Protein AF-A0A7X7LAH2-F1 (afdb_monomer_lite)

Secondary structure (DSSP, 8-state):
-HHHHHHHHHHHHHTHHHHHHHHHHHHHHHHHHHHHHHHHHHHHHHHHHHHHHHHHHHHHHHHHHHSTT-TTHHHHHHTTHHHHHHHHHHHHHHHHS-SS---HHHHHHHHHHS------------PPPPPPP----

Foldseek 3Di:
DVVVVVVVVVVVVVVCPLVVLLVVLVVCLVVLVVVCVPCQVLLVLLVLLVVLVVVLVVQLVVLCVVQPPPPCSVVSNCVSCVSNVSSVVSNVSNVVHDPDRDRSNVVSVVSVVPDPPPPPPPPPPPDPDDDDDDDDD

pLDDT: mean 76.22, std 18.57, range [39.19, 96.44]

Structure (mmCIF, N/CA/C/O backbone):
data_AF-A0A7X7LAH2-F1
#
_entry.id   AF-A0A7X7LAH2-F1
#
loop_
_atom_site.group_PDB
_atom_site.id
_atom_site.type_symbol
_atom_site.label_atom_id
_atom_site.label_alt_id
_atom_site.label_comp_id
_atom_site.label_asym_id
_atom_site.label_entity_id
_atom_site.label_seq_id
_atom_site.pdbx_PDB_ins_code
_atom_site.Cartn_x
_atom_site.Cartn_y
_atom_site.Cartn_z
_atom_site.occupancy
_atom_site.B_iso_or_equiv
_atom_site.auth_seq_id
_atom_site.auth_comp_id
_atom_site.auth_asym_id
_atom_site.auth_atom_id
_atom_site.pdbx_PDB_model_num
ATOM 1 N N . MET A 1 1 ? 49.492 -2.045 -39.531 1.00 45.72 1 MET A N 1
ATOM 2 C CA . MET A 1 1 ? 48.556 -0.895 -39.456 1.00 45.72 1 MET A CA 1
ATOM 3 C C . MET A 1 1 ? 47.062 -1.247 -39.409 1.00 45.72 1 MET A C 1
ATOM 5 O O . MET A 1 1 ? 46.296 -0.388 -39.010 1.00 45.72 1 MET A O 1
ATOM 9 N N . ARG A 1 2 ? 46.606 -2.468 -39.748 1.00 44.50 2 ARG A N 1
ATOM 10 C CA . ARG A 1 2 ? 45.159 -2.797 -39.764 1.00 44.50 2 ARG A CA 1
ATOM 11 C C . ARG A 1 2 ? 44.553 -3.203 -38.406 1.00 44.50 2 ARG A C 1
ATOM 13 O O . ARG A 1 2 ? 43.375 -2.965 -38.185 1.00 44.50 2 ARG A O 1
ATOM 20 N N . ALA A 1 3 ? 45.349 -3.741 -37.477 1.00 47.34 3 ALA A N 1
ATOM 21 C CA . ALA A 1 3 ? 44.857 -4.176 -36.161 1.00 47.34 3 ALA A CA 1
ATOM 22 C C . ALA A 1 3 ? 44.544 -3.012 -35.193 1.00 47.34 3 ALA A C 1
ATOM 24 O O . ALA A 1 3 ? 43.639 -3.115 -34.371 1.00 47.34 3 ALA A O 1
ATOM 25 N N . ALA A 1 4 ? 45.245 -1.880 -35.329 1.00 48.94 4 ALA A N 1
ATOM 26 C CA . ALA A 1 4 ? 45.051 -0.708 -34.470 1.00 48.94 4 ALA A CA 1
ATOM 27 C C . ALA A 1 4 ? 43.709 0.006 -34.727 1.00 48.94 4 ALA A C 1
ATOM 29 O O . ALA A 1 4 ? 43.090 0.496 -33.788 1.00 48.94 4 ALA A O 1
ATOM 30 N N . CYS A 1 5 ? 43.216 0.005 -35.973 1.00 49.00 5 CYS A N 1
ATOM 31 C CA . CYS A 1 5 ? 41.908 0.577 -36.307 1.00 49.00 5 CYS A CA 1
ATOM 32 C C . CYS A 1 5 ? 40.744 -0.237 -35.728 1.00 49.00 5 CYS A C 1
ATOM 34 O O . CYS A 1 5 ? 39.761 0.348 -35.285 1.00 49.00 5 CYS A O 1
ATOM 36 N N . VAL A 1 6 ? 40.859 -1.569 -35.674 1.00 53.03 6 VAL A N 1
ATOM 37 C CA . VAL A 1 6 ? 39.809 -2.436 -35.109 1.00 53.03 6 VAL A CA 1
ATOM 38 C C . VAL A 1 6 ? 39.735 -2.286 -33.588 1.00 53.03 6 VAL A C 1
ATOM 40 O O . VAL A 1 6 ? 38.642 -2.213 -33.036 1.00 53.03 6 VAL A O 1
ATOM 43 N N . ALA A 1 7 ? 40.881 -2.142 -32.914 1.00 51.88 7 ALA A N 1
ATOM 44 C CA . ALA A 1 7 ? 40.923 -1.860 -31.479 1.00 51.88 7 ALA A CA 1
ATOM 45 C C . ALA A 1 7 ? 40.335 -0.477 -31.131 1.00 51.88 7 ALA A C 1
ATOM 47 O O . ALA A 1 7 ? 39.678 -0.337 -30.104 1.00 51.88 7 ALA A O 1
ATOM 48 N N . MET A 1 8 ? 40.512 0.526 -32.002 1.00 51.16 8 MET A N 1
ATOM 49 C CA . MET A 1 8 ? 39.931 1.866 -31.836 1.00 51.16 8 MET A CA 1
ATOM 50 C C . MET A 1 8 ? 38.409 1.868 -32.055 1.00 51.16 8 MET A C 1
ATOM 52 O O . MET A 1 8 ? 37.685 2.477 -31.275 1.00 51.16 8 MET A O 1
ATOM 56 N N . LEU A 1 9 ? 37.912 1.126 -33.053 1.00 50.62 9 LEU A N 1
ATOM 57 C CA . LEU A 1 9 ? 36.476 0.906 -33.263 1.00 50.62 9 LEU A CA 1
ATOM 58 C C . LEU A 1 9 ? 35.845 0.126 -32.101 1.00 50.62 9 LEU A C 1
ATOM 60 O O . LEU A 1 9 ? 34.783 0.510 -31.625 1.00 50.62 9 LEU A O 1
ATOM 64 N N . ALA A 1 10 ? 36.514 -0.902 -31.573 1.00 51.31 10 ALA A N 1
ATOM 65 C CA . ALA A 1 10 ? 36.049 -1.628 -30.391 1.00 51.31 10 ALA A CA 1
ATOM 66 C C . ALA A 1 10 ? 36.036 -0.749 -29.122 1.00 51.31 10 ALA A C 1
ATOM 68 O O . ALA A 1 10 ? 35.103 -0.850 -28.325 1.00 51.31 10 ALA A O 1
ATOM 69 N N . LEU A 1 11 ? 37.002 0.169 -28.961 1.00 49.56 11 LEU A N 1
ATOM 70 C CA . LEU A 1 11 ? 36.983 1.182 -27.895 1.00 49.56 11 LEU A CA 1
ATOM 71 C C . LEU A 1 11 ? 35.829 2.189 -28.070 1.00 49.56 11 LEU A C 1
ATOM 73 O O . LEU A 1 11 ? 35.203 2.577 -27.085 1.00 49.56 11 LEU A O 1
ATOM 77 N N . CYS A 1 12 ? 35.506 2.578 -29.308 1.00 50.72 12 CYS A N 1
ATOM 78 C CA . CYS A 1 12 ? 34.346 3.422 -29.614 1.00 50.72 12 CYS A CA 1
ATOM 79 C C . CYS A 1 12 ? 33.005 2.699 -29.378 1.00 50.72 12 CYS A C 1
ATOM 81 O O . CYS A 1 12 ? 32.038 3.343 -28.977 1.00 50.72 12 CYS A O 1
ATOM 83 N N . LEU A 1 13 ? 32.941 1.373 -29.556 1.00 49.84 13 LEU A N 1
ATOM 84 C CA . LEU A 1 13 ? 31.763 0.562 -29.215 1.00 49.84 13 LEU A CA 1
ATOM 85 C C . LEU A 1 13 ? 31.626 0.298 -27.704 1.00 49.84 13 LEU A C 1
ATOM 87 O O . LEU A 1 13 ? 30.505 0.205 -27.210 1.00 49.84 13 LEU A O 1
ATOM 91 N N . ALA A 1 14 ? 32.723 0.253 -26.942 1.00 49.06 14 ALA A N 1
ATOM 92 C CA . ALA A 1 14 ? 32.674 0.114 -25.482 1.00 49.06 14 ALA A CA 1
ATOM 93 C C . ALA A 1 14 ? 32.106 1.368 -24.780 1.00 49.06 14 ALA A C 1
ATOM 95 O O . ALA A 1 14 ? 31.400 1.250 -23.781 1.00 49.06 14 ALA A O 1
ATOM 96 N N . GLY A 1 15 ? 32.323 2.564 -25.345 1.00 47.19 15 GLY A N 1
ATOM 97 C CA . GLY A 1 15 ? 31.650 3.805 -24.927 1.00 47.19 15 GLY A CA 1
ATOM 98 C C . GLY A 1 15 ? 30.190 3.927 -25.395 1.00 47.19 15 GLY A C 1
ATOM 99 O O . GLY A 1 15 ? 29.486 4.842 -24.974 1.00 47.19 15 GLY A O 1
ATOM 100 N N . CYS A 1 16 ? 29.722 3.008 -26.247 1.00 53.78 16 CYS A N 1
ATOM 101 C CA . CYS A 1 16 ? 28.403 3.040 -26.884 1.00 53.78 16 CYS A CA 1
ATOM 102 C C . CYS A 1 16 ? 27.302 2.377 -26.038 1.00 53.78 16 CYS A C 1
ATOM 104 O O . CYS A 1 16 ? 26.122 2.557 -26.319 1.00 53.78 16 CYS A O 1
ATOM 106 N N . GLY A 1 17 ? 27.652 1.641 -24.977 1.00 58.66 17 GLY A N 1
ATOM 107 C CA . GLY A 1 17 ? 26.667 0.961 -24.127 1.00 58.66 17 GLY A CA 1
ATOM 108 C C . GLY A 1 17 ? 25.669 1.925 -23.478 1.00 58.66 17 GLY A C 1
ATOM 109 O O . GLY A 1 17 ? 24.464 1.702 -23.547 1.00 58.66 17 GLY A O 1
ATOM 110 N N . ASN A 1 18 ? 26.151 3.039 -22.918 1.00 62.31 18 ASN A N 1
ATOM 111 C CA . ASN A 1 18 ? 25.281 4.033 -22.281 1.00 62.31 18 ASN A CA 1
ATOM 112 C C . ASN A 1 18 ? 24.494 4.871 -23.291 1.00 62.31 18 ASN A C 1
ATOM 114 O O . ASN A 1 18 ? 23.331 5.177 -23.053 1.00 62.31 18 ASN A O 1
ATOM 118 N N . THR A 1 19 ? 25.083 5.221 -24.433 1.00 65.69 19 THR A N 1
ATOM 119 C CA . THR A 1 19 ? 24.388 5.967 -25.492 1.00 65.69 19 THR A CA 1
ATOM 120 C C . THR A 1 19 ? 23.328 5.116 -26.186 1.00 65.69 19 THR A C 1
ATOM 122 O O . THR A 1 19 ? 22.221 5.599 -26.405 1.00 65.69 19 THR A O 1
ATOM 125 N N . ALA A 1 20 ? 23.615 3.841 -26.460 1.00 70.06 20 ALA A N 1
ATOM 126 C CA . ALA A 1 20 ? 22.639 2.894 -26.993 1.00 70.06 20 ALA A CA 1
ATOM 127 C C . ALA A 1 20 ? 21.511 2.612 -25.987 1.00 70.06 20 ALA A C 1
ATOM 129 O O . ALA A 1 20 ? 20.350 2.573 -26.384 1.00 70.06 20 ALA A O 1
ATOM 130 N N . ARG A 1 21 ? 21.822 2.491 -24.686 1.00 70.50 21 ARG A N 1
ATOM 131 C CA . ARG A 1 21 ? 20.812 2.359 -23.619 1.00 70.50 21 ARG A CA 1
ATOM 132 C C . ARG A 1 21 ? 19.919 3.591 -23.500 1.00 70.50 21 ARG A C 1
ATOM 134 O O . ARG A 1 21 ? 18.709 3.428 -23.463 1.00 70.50 21 ARG A O 1
ATOM 141 N N . LYS A 1 22 ? 20.478 4.806 -23.514 1.00 75.62 22 LYS A N 1
ATOM 142 C CA . LYS A 1 22 ? 19.694 6.057 -23.476 1.00 75.62 22 LYS A CA 1
ATOM 143 C C . LYS A 1 22 ? 1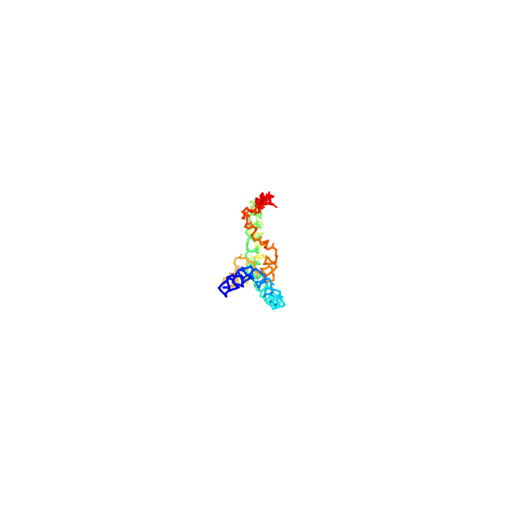8.831 6.235 -24.732 1.00 75.62 22 LYS A C 1
ATOM 145 O O . LYS A 1 22 ? 17.675 6.630 -24.630 1.00 75.62 22 LYS A O 1
ATOM 150 N N . ALA A 1 23 ? 19.351 5.886 -25.911 1.00 75.75 23 ALA A N 1
ATOM 151 C CA . ALA A 1 23 ? 18.578 5.920 -27.154 1.00 75.75 23 ALA A CA 1
ATOM 152 C C . ALA A 1 23 ? 17.425 4.900 -27.149 1.00 75.75 23 ALA A C 1
ATOM 154 O O . ALA A 1 23 ? 16.299 5.253 -27.494 1.00 75.75 23 ALA A O 1
ATOM 155 N N . ALA A 1 24 ? 17.683 3.664 -26.711 1.00 76.94 24 ALA A N 1
ATOM 156 C CA . ALA A 1 24 ? 16.658 2.631 -26.566 1.00 76.94 24 ALA A CA 1
ATOM 157 C C . ALA A 1 24 ? 15.628 2.976 -25.477 1.00 76.94 24 ALA A C 1
ATOM 159 O O . ALA A 1 24 ? 14.440 2.721 -25.651 1.00 76.94 24 ALA A O 1
ATOM 160 N N . ALA A 1 25 ? 16.059 3.598 -24.376 1.00 77.69 25 ALA A N 1
ATOM 161 C CA . ALA A 1 25 ? 15.157 4.068 -23.334 1.00 77.69 25 ALA A CA 1
ATOM 162 C C . ALA A 1 25 ? 14.208 5.142 -23.879 1.00 77.69 25 ALA A C 1
ATOM 164 O O . ALA A 1 25 ? 13.004 5.055 -23.667 1.00 77.69 25 ALA A O 1
ATOM 165 N N . GLY A 1 26 ? 14.722 6.097 -24.660 1.00 78.19 26 GLY A N 1
ATOM 166 C CA . GLY A 1 26 ? 13.930 7.191 -25.229 1.00 78.19 26 GLY A CA 1
ATOM 167 C C . GLY A 1 26 ? 12.858 6.732 -26.208 1.00 78.19 26 GLY A C 1
ATOM 168 O O . GLY A 1 26 ? 11.744 7.250 -26.184 1.00 78.19 26 GLY A O 1
ATOM 169 N N . THR A 1 27 ? 13.158 5.727 -27.032 1.00 82.81 27 THR A N 1
ATOM 170 C CA . THR A 1 27 ? 12.166 5.146 -27.950 1.00 82.81 27 THR A CA 1
ATOM 171 C C . THR A 1 27 ? 11.126 4.289 -27.228 1.00 82.81 27 THR A C 1
ATOM 173 O O . THR A 1 27 ? 10.021 4.124 -27.742 1.00 82.81 27 THR A O 1
ATOM 176 N N . ALA A 1 28 ? 11.438 3.782 -26.031 1.00 85.50 28 ALA A N 1
ATOM 177 C CA . ALA A 1 28 ? 10.525 2.994 -25.208 1.00 85.50 28 ALA A CA 1
ATOM 178 C C . ALA A 1 28 ? 9.579 3.843 -24.332 1.00 85.50 28 ALA A C 1
ATOM 180 O O . ALA A 1 28 ? 8.530 3.333 -23.939 1.00 85.50 28 ALA A O 1
ATOM 181 N N . ILE A 1 29 ? 9.886 5.126 -24.067 1.00 85.94 29 ILE A N 1
ATOM 182 C CA . ILE A 1 29 ? 9.063 6.009 -23.207 1.00 85.94 29 ILE A CA 1
ATOM 183 C C . ILE A 1 29 ? 7.579 6.033 -23.615 1.00 85.94 29 ILE A C 1
ATOM 185 O O . ILE A 1 29 ? 6.739 5.872 -22.729 1.00 85.94 29 ILE A O 1
ATOM 189 N N . PRO A 1 30 ? 7.200 6.196 -24.900 1.00 85.31 30 PRO A N 1
ATOM 190 C CA . PRO A 1 30 ? 5.784 6.256 -25.272 1.00 85.31 30 PRO A CA 1
ATOM 191 C C . PRO A 1 30 ? 5.029 4.959 -24.951 1.00 85.31 30 PRO A C 1
ATOM 193 O O . PRO A 1 30 ? 3.883 4.995 -24.508 1.00 85.31 30 PRO A O 1
ATOM 196 N N . PHE A 1 31 ? 5.683 3.807 -25.124 1.00 88.31 31 PHE A N 1
ATOM 197 C CA . PHE A 1 31 ? 5.106 2.503 -24.796 1.00 88.31 31 PHE A CA 1
ATOM 198 C C . PHE A 1 31 ? 5.025 2.287 -23.284 1.00 88.31 31 PHE A C 1
ATOM 200 O O . PHE A 1 31 ? 4.022 1.774 -22.793 1.00 88.31 31 PHE A O 1
ATOM 207 N N . ALA A 1 32 ? 6.040 2.732 -22.542 1.00 87.44 32 ALA A N 1
ATOM 208 C CA . ALA A 1 32 ? 6.026 2.718 -21.087 1.00 87.44 32 ALA A CA 1
ATOM 209 C C . ALA A 1 32 ? 4.911 3.608 -20.521 1.00 87.44 32 ALA A C 1
ATOM 211 O O . ALA A 1 32 ? 4.221 3.186 -19.605 1.00 87.44 32 ALA A O 1
ATOM 212 N N . ALA A 1 33 ? 4.664 4.787 -21.102 1.00 87.25 33 ALA A N 1
ATOM 213 C CA . ALA A 1 33 ? 3.589 5.683 -20.670 1.00 87.25 33 ALA A CA 1
ATOM 214 C C . ALA A 1 33 ? 2.198 5.063 -20.872 1.00 87.25 33 ALA A C 1
ATOM 216 O O . ALA A 1 33 ? 1.329 5.164 -20.003 1.00 87.25 33 ALA A O 1
ATOM 217 N N . LEU A 1 34 ? 1.991 4.369 -21.996 1.00 88.56 34 LEU A N 1
ATOM 218 C CA . LEU A 1 34 ? 0.769 3.597 -22.235 1.00 88.56 34 LEU A CA 1
ATOM 219 C C . LEU A 1 34 ? 0.629 2.443 -21.238 1.00 88.56 34 LEU A C 1
ATOM 221 O O . LEU A 1 34 ? -0.444 2.244 -20.670 1.00 88.56 34 LEU A O 1
ATOM 225 N N . GLY A 1 35 ? 1.715 1.709 -20.997 1.00 86.75 35 GLY A N 1
ATOM 226 C CA . GLY A 1 35 ? 1.741 0.627 -20.021 1.00 86.75 35 GLY A CA 1
ATOM 227 C C . GLY A 1 35 ? 1.444 1.111 -18.600 1.00 86.75 35 GLY A C 1
ATOM 228 O O . GLY A 1 35 ? 0.621 0.511 -17.916 1.00 86.75 35 GLY A O 1
ATOM 229 N N . ASP A 1 36 ? 2.024 2.235 -18.186 1.00 89.31 36 ASP A N 1
ATOM 230 C CA . ASP A 1 36 ? 1.783 2.854 -16.881 1.00 89.31 36 ASP A CA 1
ATOM 231 C C . ASP A 1 36 ? 0.331 3.312 -16.734 1.00 89.31 36 ASP A C 1
ATOM 233 O O . ASP A 1 36 ? -0.285 3.082 -15.698 1.00 89.31 36 ASP A O 1
ATOM 237 N N . THR A 1 37 ? -0.265 3.870 -17.789 1.00 86.69 37 THR A N 1
ATOM 238 C CA . THR A 1 37 ? -1.680 4.281 -17.783 1.00 86.69 37 THR A CA 1
ATOM 239 C C . THR A 1 37 ? -2.624 3.100 -17.527 1.00 86.69 37 THR A C 1
ATOM 241 O O . THR A 1 37 ? -3.656 3.262 -16.879 1.00 86.69 37 THR A O 1
ATOM 244 N N . LEU A 1 38 ? -2.276 1.904 -18.012 1.00 86.69 38 LEU A N 1
ATOM 245 C CA . LEU A 1 38 ? -3.093 0.697 -17.859 1.00 86.69 38 LEU A CA 1
ATOM 246 C C . LEU A 1 38 ? -2.800 -0.060 -16.559 1.00 86.69 38 LEU A C 1
ATOM 248 O O . LEU A 1 38 ? -3.721 -0.544 -15.903 1.00 86.69 38 LEU A O 1
ATOM 252 N N . LEU A 1 39 ? -1.525 -0.182 -16.192 1.00 86.25 39 LEU A N 1
ATOM 253 C CA . LEU A 1 39 ? -1.084 -1.035 -15.091 1.00 86.25 39 LEU A CA 1
ATOM 254 C C . LEU A 1 39 ? -1.036 -0.300 -13.752 1.00 86.25 39 LEU A C 1
ATOM 256 O O . LEU A 1 39 ? -1.320 -0.923 -12.730 1.00 86.25 39 LEU A O 1
ATOM 260 N N . MET A 1 40 ? -0.726 1.002 -13.716 1.00 87.69 40 MET A N 1
ATOM 261 C CA . MET A 1 40 ? -0.647 1.734 -12.445 1.00 87.69 40 MET A CA 1
ATOM 262 C C . MET A 1 40 ? -1.964 1.755 -11.665 1.00 87.69 40 MET A C 1
ATOM 264 O O . MET A 1 40 ? -1.902 1.551 -10.453 1.00 87.69 40 MET A O 1
ATOM 268 N N . PRO A 1 41 ? -3.149 1.935 -12.286 1.00 87.50 41 PRO A N 1
ATOM 269 C CA . PRO A 1 41 ? -4.406 1.847 -11.549 1.00 87.50 41 PRO A CA 1
ATOM 270 C C . PRO A 1 41 ? -4.560 0.495 -10.852 1.00 87.50 41 PRO A C 1
ATOM 272 O O . PRO A 1 41 ? -4.926 0.453 -9.683 1.00 87.50 41 PRO A O 1
ATOM 275 N N . PHE A 1 42 ? -4.203 -0.599 -11.533 1.00 86.25 42 PHE A N 1
ATOM 276 C CA . PHE A 1 42 ? -4.244 -1.944 -10.963 1.00 86.25 42 PHE A CA 1
ATOM 277 C C . PHE A 1 42 ? -3.253 -2.097 -9.804 1.00 86.25 42 PHE A C 1
ATOM 279 O O . PHE A 1 42 ? -3.654 -2.544 -8.735 1.00 86.25 42 PHE A O 1
ATOM 286 N N . GLN A 1 43 ? -1.999 -1.651 -9.969 1.00 86.50 43 GLN A N 1
ATOM 287 C CA . GLN A 1 43 ? -0.999 -1.623 -8.889 1.00 86.50 43 GLN A CA 1
ATOM 288 C C . GLN A 1 43 ? -1.482 -0.807 -7.675 1.00 86.50 43 GLN A C 1
ATOM 290 O O . GLN A 1 43 ? -1.249 -1.188 -6.529 1.00 86.50 43 GLN A O 1
ATOM 295 N N . GLY A 1 44 ? -2.203 0.289 -7.921 1.00 88.75 44 GLY A N 1
ATOM 296 C CA . GLY A 1 44 ? -2.780 1.144 -6.888 1.00 88.75 44 GLY A CA 1
ATOM 297 C C . GLY A 1 44 ? -3.894 0.483 -6.074 1.00 88.75 44 GLY A C 1
ATOM 298 O O . GLY A 1 44 ? -4.051 0.824 -4.905 1.00 88.75 44 GLY A O 1
ATOM 299 N N . LEU A 1 45 ? -4.638 -0.481 -6.632 1.00 91.12 45 LEU A N 1
ATOM 300 C CA . LEU A 1 45 ? -5.727 -1.164 -5.916 1.00 91.12 45 LEU A CA 1
ATOM 301 C C . LEU A 1 45 ? -5.215 -2.009 -4.744 1.00 91.12 45 LEU A C 1
ATOM 303 O O . LEU A 1 45 ? -5.805 -1.970 -3.665 1.00 91.12 45 LEU A O 1
ATOM 307 N N . GLY A 1 46 ? -4.109 -2.736 -4.925 1.00 89.06 46 GLY A N 1
ATOM 308 C CA . GLY A 1 46 ? -3.506 -3.509 -3.836 1.00 89.06 46 GLY A CA 1
ATOM 309 C C . GLY A 1 46 ? -2.946 -2.611 -2.735 1.00 89.06 46 GLY A C 1
ATOM 310 O O . GLY A 1 46 ? -3.214 -2.824 -1.551 1.00 89.06 46 GLY A O 1
ATOM 311 N N . LEU A 1 47 ? -2.278 -1.516 -3.116 1.00 90.00 47 LEU A N 1
ATOM 312 C CA . LEU A 1 47 ? -1.831 -0.512 -2.150 1.00 90.00 47 LEU A CA 1
ATOM 313 C C . LEU A 1 47 ? -3.015 0.099 -1.384 1.00 90.00 47 LEU A C 1
ATOM 315 O O . LEU A 1 47 ? -2.957 0.201 -0.161 1.00 90.00 47 LEU A O 1
ATOM 319 N N . ALA A 1 48 ? -4.096 0.455 -2.082 1.00 91.69 48 ALA A N 1
ATOM 320 C CA . ALA A 1 48 ? -5.308 1.003 -1.479 1.00 91.69 48 ALA A CA 1
ATOM 321 C C . ALA A 1 48 ? -5.966 0.022 -0.496 1.00 91.69 48 ALA A C 1
ATOM 323 O O . ALA A 1 48 ? -6.420 0.438 0.567 1.00 91.69 48 ALA A O 1
ATOM 324 N N . SER A 1 49 ? -5.974 -1.279 -0.805 1.00 93.25 49 SER A N 1
ATOM 325 C CA . SER A 1 49 ? -6.415 -2.320 0.131 1.00 93.25 49 SER A CA 1
ATOM 326 C C . SER A 1 49 ? -5.637 -2.247 1.446 1.00 93.25 49 SER A C 1
ATOM 328 O O . SER A 1 49 ? -6.227 -2.109 2.521 1.00 93.25 49 SER A O 1
ATOM 330 N N . ARG A 1 50 ? -4.299 -2.285 1.368 1.00 91.56 50 ARG A N 1
ATOM 331 C CA . ARG A 1 50 ? -3.427 -2.261 2.552 1.00 91.56 50 ARG A CA 1
ATOM 332 C C . ARG A 1 50 ? -3.608 -0.993 3.376 1.00 91.56 50 ARG A C 1
ATOM 334 O O . ARG A 1 50 ? -3.698 -1.076 4.599 1.00 91.56 50 ARG A O 1
ATOM 341 N N . THR A 1 51 ? -3.668 0.167 2.726 1.00 92.69 51 THR A N 1
ATOM 342 C CA . THR A 1 51 ? -3.809 1.451 3.424 1.00 92.69 51 THR A CA 1
ATOM 343 C C . THR A 1 51 ? -5.167 1.583 4.101 1.00 92.69 51 THR A C 1
ATOM 345 O O . THR A 1 51 ? -5.226 2.049 5.236 1.00 92.69 51 THR A O 1
ATOM 348 N N . LEU A 1 52 ? -6.246 1.118 3.468 1.00 95.19 52 LEU A N 1
ATOM 349 C CA . LEU A 1 52 ? -7.579 1.102 4.070 1.00 95.19 52 LEU A CA 1
ATOM 350 C C . LEU A 1 52 ? -7.643 0.171 5.282 1.00 95.19 52 LEU A C 1
ATOM 352 O O . LEU A 1 52 ? -8.154 0.565 6.326 1.00 95.19 52 LEU A O 1
ATOM 356 N N . VAL A 1 53 ? -7.087 -1.038 5.193 1.00 94.38 53 VAL A N 1
ATOM 357 C CA . VAL A 1 53 ? -7.051 -1.965 6.336 1.00 94.38 53 VAL A CA 1
ATOM 358 C C . VAL A 1 53 ? -6.226 -1.379 7.488 1.00 94.38 53 VAL A C 1
ATOM 360 O O . VAL A 1 53 ? -6.675 -1.404 8.633 1.00 94.38 53 VAL A O 1
ATOM 363 N N . ALA A 1 54 ? -5.067 -0.781 7.196 1.00 95.06 54 ALA A N 1
ATOM 364 C CA . ALA A 1 54 ? -4.242 -0.106 8.198 1.00 95.06 54 ALA A CA 1
ATOM 365 C C . ALA A 1 54 ? -4.979 1.070 8.866 1.00 95.06 54 ALA A C 1
ATOM 367 O O . ALA A 1 54 ? -5.001 1.153 10.094 1.00 95.06 54 ALA A O 1
ATOM 368 N N . ALA A 1 55 ? -5.656 1.917 8.084 1.00 95.56 55 ALA A N 1
ATOM 369 C CA . ALA A 1 55 ? -6.477 3.010 8.605 1.00 95.56 55 ALA A CA 1
ATOM 370 C C . ALA A 1 55 ? -7.636 2.496 9.476 1.00 95.56 55 ALA A C 1
ATOM 372 O O . ALA A 1 55 ? -7.954 3.086 10.506 1.00 95.56 55 ALA A O 1
ATOM 373 N N . GLY A 1 56 ? -8.238 1.357 9.116 1.00 96.12 56 GLY A N 1
ATOM 374 C CA . GLY A 1 56 ? -9.248 0.689 9.937 1.00 96.12 56 GLY A CA 1
ATOM 375 C C . GLY A 1 56 ? -8.708 0.215 11.290 1.00 96.12 56 GLY A C 1
ATOM 376 O O . GLY A 1 56 ? -9.409 0.318 12.301 1.00 96.12 56 GLY A O 1
ATOM 377 N N . HIS A 1 57 ? -7.468 -0.278 11.340 1.00 96.06 57 HIS A N 1
ATOM 378 C CA . HIS A 1 57 ? -6.808 -0.656 12.593 1.00 96.06 57 HIS A CA 1
ATOM 379 C C . HIS A 1 57 ? -6.500 0.560 13.469 1.00 96.06 57 HIS A C 1
ATOM 381 O O . HIS A 1 57 ? -6.800 0.536 14.664 1.00 96.06 57 HIS A O 1
ATOM 387 N N . GLU A 1 58 ? -5.955 1.622 12.879 1.00 96.44 58 GLU A N 1
ATOM 388 C CA . GLU A 1 58 ? -5.659 2.879 13.573 1.00 96.44 58 GLU A CA 1
ATOM 389 C C . GLU A 1 58 ? -6.935 3.516 14.139 1.00 96.44 58 GLU A C 1
ATOM 391 O O . GLU A 1 58 ? -6.995 3.870 15.317 1.00 96.44 58 GLU A O 1
ATOM 396 N N . HIS A 1 59 ? -8.005 3.555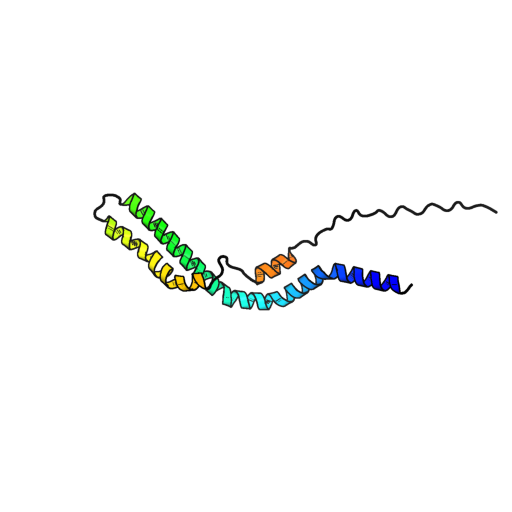 13.341 1.00 95.50 59 HIS A N 1
ATOM 397 C CA . HIS A 1 59 ? -9.305 4.061 13.775 1.00 95.50 59 HIS A CA 1
ATOM 398 C C . HIS A 1 59 ? -9.898 3.232 14.920 1.00 95.50 59 HIS A C 1
ATOM 400 O O . HIS A 1 59 ? -10.409 3.789 15.890 1.00 95.50 59 HIS A O 1
ATOM 406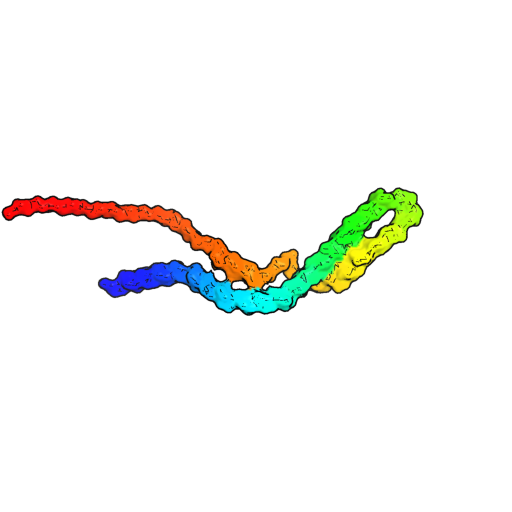 N N . LEU A 1 60 ? -9.801 1.898 14.862 1.00 95.19 60 LEU A N 1
ATOM 407 C CA . LEU A 1 60 ? -10.234 1.045 15.975 1.00 95.19 60 LEU A CA 1
ATOM 408 C C . LEU A 1 60 ? -9.438 1.310 17.254 1.00 95.19 60 LEU A C 1
ATOM 410 O O . LEU A 1 60 ? -10.029 1.298 18.334 1.00 95.19 60 LEU A O 1
ATOM 414 N N . ALA A 1 61 ? -8.124 1.517 17.153 1.00 95.25 61 ALA A N 1
ATOM 415 C CA . ALA A 1 61 ? -7.287 1.848 18.302 1.00 95.25 61 ALA A CA 1
ATOM 416 C C . ALA A 1 61 ? -7.727 3.182 18.924 1.00 95.25 61 ALA A C 1
ATOM 418 O O . ALA A 1 61 ? -8.034 3.227 20.114 1.00 95.25 61 ALA A O 1
ATOM 419 N N . TYR A 1 62 ? -7.905 4.214 18.097 1.00 94.56 62 TYR A N 1
ATOM 420 C CA . TYR A 1 62 ? -8.405 5.518 18.527 1.00 94.56 62 TYR A CA 1
ATOM 421 C C . TYR A 1 62 ? -9.776 5.433 19.219 1.00 94.56 62 TYR A C 1
ATOM 423 O O . TYR A 1 62 ? -9.975 5.976 20.308 1.00 94.56 62 TYR A O 1
ATOM 431 N N . VAL A 1 63 ? -10.739 4.719 18.628 1.00 94.75 63 VAL A N 1
ATOM 432 C CA . VAL A 1 63 ? -12.074 4.536 19.222 1.00 94.75 63 VAL A CA 1
ATOM 433 C C . VAL A 1 63 ? -11.990 3.783 20.550 1.00 94.75 63 VAL A C 1
ATOM 435 O O . VAL A 1 63 ? -12.684 4.129 21.505 1.00 94.75 63 VAL A O 1
ATOM 438 N N . ASN A 1 64 ? -11.135 2.763 20.636 1.00 93.38 64 ASN A N 1
ATOM 439 C CA . ASN A 1 64 ? -10.944 2.009 21.870 1.00 93.38 64 ASN A CA 1
ATOM 440 C C . ASN A 1 64 ? -10.391 2.873 22.999 1.00 93.38 64 ASN A C 1
ATOM 442 O O . ASN A 1 64 ? -10.847 2.727 24.128 1.00 93.38 64 ASN A O 1
ATOM 446 N N . GLU A 1 65 ? -9.449 3.763 22.701 1.00 94.00 65 GLU A N 1
ATOM 447 C CA . GLU A 1 65 ? -8.872 4.682 23.682 1.00 94.00 65 GLU A CA 1
ATOM 448 C C . GLU A 1 65 ? -9.873 5.765 24.107 1.00 94.00 65 GLU A C 1
ATOM 450 O O . GLU A 1 65 ? -10.027 6.047 25.294 1.00 94.00 65 GLU A O 1
ATOM 455 N N . THR A 1 66 ? -10.605 6.348 23.155 1.00 92.00 66 THR A N 1
ATOM 456 C CA . THR A 1 66 ? -11.505 7.490 23.405 1.00 92.00 66 THR A CA 1
ATOM 457 C C . THR A 1 66 ? -12.871 7.113 23.982 1.00 92.00 66 THR A C 1
ATOM 459 O O . THR A 1 66 ? -13.532 7.935 24.633 1.00 92.00 66 THR A O 1
ATOM 462 N N . GLU A 1 67 ? -13.330 5.884 23.758 1.00 90.38 67 GLU A N 1
ATOM 463 C CA . GLU A 1 67 ? -14.626 5.392 24.235 1.00 90.38 67 GLU A CA 1
ATOM 464 C C . GLU A 1 67 ? -14.530 4.272 25.266 1.00 90.38 67 GLU A C 1
ATOM 466 O O . GLU A 1 67 ? -15.534 3.635 25.599 1.00 90.38 67 GLU A O 1
ATOM 471 N N . MET A 1 68 ? -13.343 4.056 25.827 1.00 91.50 68 MET A N 1
ATOM 472 C CA . MET A 1 68 ? -13.143 3.081 26.888 1.00 91.50 68 MET A CA 1
ATOM 473 C C . MET A 1 68 ? -14.126 3.317 28.048 1.00 91.50 68 MET A C 1
ATOM 475 O O . MET A 1 68 ? -14.237 4.417 28.587 1.00 91.50 68 MET A O 1
ATOM 479 N N . GLY A 1 69 ? -14.869 2.271 28.422 1.00 88.25 69 GLY A N 1
ATOM 480 C CA . GLY A 1 69 ? -15.854 2.325 29.509 1.00 88.25 69 GLY A CA 1
ATOM 481 C C . GLY A 1 69 ? -17.210 2.946 29.146 1.00 88.25 69 GLY A C 1
ATOM 482 O O . GLY A 1 69 ? -18.106 2.949 29.989 1.00 88.25 69 GLY A O 1
ATOM 483 N N . LYS A 1 70 ? -17.409 3.428 27.912 1.00 92.88 70 LYS A N 1
ATOM 484 C CA . LYS A 1 70 ? -18.718 3.905 27.441 1.00 92.88 70 LYS A CA 1
ATOM 485 C C . LYS A 1 70 ? -19.582 2.741 26.956 1.00 92.88 70 LYS A C 1
ATOM 487 O O . LYS A 1 70 ? -19.098 1.804 26.324 1.00 92.88 70 LYS A O 1
ATOM 492 N N . THR A 1 71 ? -20.893 2.834 27.174 1.00 91.44 71 THR A N 1
ATOM 493 C CA . THR A 1 71 ? -21.874 1.867 26.644 1.00 91.44 71 THR A CA 1
ATOM 494 C C . THR A 1 71 ? -21.977 1.903 25.116 1.00 91.44 71 THR A C 1
ATOM 496 O O . THR A 1 71 ? -22.399 0.922 24.510 1.00 91.44 71 THR A O 1
ATOM 499 N N . THR A 1 72 ? -21.557 3.006 24.486 1.00 89.50 72 THR A N 1
ATOM 500 C CA . THR A 1 72 ? -21.521 3.198 23.027 1.00 89.50 72 THR A CA 1
ATOM 501 C C . THR A 1 72 ? -20.352 2.498 22.343 1.00 89.50 72 THR A C 1
ATOM 503 O O . THR A 1 72 ? -20.393 2.326 21.129 1.00 89.50 72 THR A O 1
ATOM 506 N N . LEU A 1 73 ? -19.346 2.038 23.094 1.00 87.94 73 LEU A N 1
ATOM 507 C CA . LEU A 1 73 ? -18.112 1.469 22.548 1.00 87.94 73 LEU A CA 1
ATOM 508 C C . LEU A 1 73 ? -18.335 0.386 21.467 1.00 87.94 73 LEU A C 1
ATOM 510 O O . LEU A 1 73 ? -17.661 0.444 20.436 1.00 87.94 73 LEU A O 1
ATOM 514 N N . PRO A 1 74 ? -19.266 -0.582 21.619 1.00 90.12 74 PRO A N 1
ATOM 515 C CA . PRO A 1 74 ? -19.520 -1.574 20.572 1.00 90.12 74 PRO A CA 1
ATOM 516 C C . PRO A 1 74 ? -20.014 -0.947 19.262 1.00 90.12 74 PRO A C 1
ATOM 518 O O . PRO A 1 74 ? -19.602 -1.371 18.183 1.00 90.12 74 PRO A O 1
ATOM 521 N N . LEU A 1 75 ? -20.863 0.080 19.354 1.00 91.69 75 LEU A N 1
ATOM 522 C CA . LEU A 1 75 ? -21.370 0.804 18.192 1.00 91.69 75 LEU A CA 1
ATOM 523 C C . LEU A 1 75 ? -20.253 1.623 17.543 1.00 91.69 75 LEU A C 1
ATOM 525 O O . LEU A 1 75 ? -20.075 1.565 16.330 1.00 91.69 75 LEU A O 1
ATOM 529 N N . SER A 1 76 ? -19.444 2.320 18.331 1.00 89.94 76 SER A N 1
ATOM 530 C CA . SER A 1 76 ? -18.356 3.146 17.807 1.00 89.94 76 SER A CA 1
ATOM 531 C C . SER A 1 76 ? -17.284 2.309 17.116 1.00 89.94 76 SER A C 1
ATOM 533 O O . SER A 1 76 ? -16.784 2.709 16.068 1.00 89.94 76 SER A O 1
ATOM 535 N N . ARG A 1 77 ? -16.998 1.088 17.591 1.00 92.00 77 ARG A N 1
ATOM 536 C CA . ARG A 1 77 ? -16.113 0.138 16.885 1.00 92.00 77 ARG A CA 1
ATOM 537 C C . ARG A 1 77 ? -16.613 -0.221 15.488 1.00 92.00 77 ARG A C 1
ATOM 539 O O . ARG A 1 77 ? -15.803 -0.426 14.587 1.00 92.00 77 ARG A O 1
ATOM 546 N N . SER A 1 78 ? -17.931 -0.276 15.287 1.00 93.19 78 SER A N 1
ATOM 547 C CA . SER A 1 78 ? -18.504 -0.614 13.981 1.00 93.19 78 SER A CA 1
ATOM 548 C C . SER A 1 78 ? -18.193 0.431 12.907 1.00 93.19 78 SER A C 1
ATOM 550 O O . SER A 1 78 ? -18.139 0.085 11.733 1.00 93.19 78 SER A O 1
ATOM 552 N N . THR A 1 79 ? -17.888 1.677 13.286 1.00 93.69 79 THR A N 1
ATOM 553 C CA . THR A 1 79 ? -17.528 2.741 12.331 1.00 93.69 79 THR A CA 1
ATOM 554 C C . THR A 1 79 ? -16.255 2.430 11.536 1.00 93.69 79 THR A C 1
ATOM 556 O O . THR A 1 79 ? -16.117 2.890 10.404 1.00 93.69 79 THR A O 1
ATOM 559 N N . ALA A 1 80 ? -15.375 1.560 12.050 1.00 93.44 80 ALA A N 1
ATOM 560 C CA . ALA A 1 80 ? -14.197 1.092 11.320 1.00 93.44 80 ALA A CA 1
ATOM 561 C C . ALA A 1 80 ? -14.542 0.302 10.043 1.00 93.44 80 ALA A C 1
ATOM 563 O O . ALA A 1 80 ? -13.692 0.138 9.166 1.00 93.44 80 ALA A O 1
ATOM 564 N N . ILE A 1 81 ? -15.789 -0.167 9.900 1.00 95.19 81 ILE A N 1
ATOM 565 C CA . ILE A 1 81 ? -16.250 -0.889 8.709 1.00 95.19 81 ILE A CA 1
ATOM 566 C C . ILE A 1 81 ? -16.130 -0.056 7.431 1.00 95.19 81 ILE A C 1
ATOM 568 O O . ILE A 1 81 ? -15.934 -0.625 6.361 1.00 95.19 81 ILE A O 1
ATOM 572 N N . VAL A 1 82 ? -16.184 1.276 7.539 1.00 96.00 82 VAL A N 1
ATOM 573 C CA . VAL A 1 82 ? -16.005 2.200 6.407 1.00 96.00 82 VAL A CA 1
ATOM 574 C C . VAL A 1 82 ? -14.633 2.018 5.754 1.00 96.00 82 VAL A C 1
ATOM 576 O O . VAL A 1 82 ? -14.502 2.204 4.549 1.00 96.00 82 VAL A O 1
ATOM 579 N N . TYR A 1 83 ? -13.633 1.589 6.525 1.00 96.19 83 TYR A N 1
ATOM 580 C CA . TYR A 1 83 ? -12.293 1.287 6.034 1.00 96.19 83 TYR A CA 1
ATOM 581 C C . TYR A 1 83 ? -12.141 -0.190 5.662 1.00 96.19 83 TYR A C 1
ATOM 583 O O . TYR A 1 83 ? -11.653 -0.516 4.580 1.00 96.19 83 TYR A O 1
ATOM 591 N N . TYR A 1 84 ? -12.615 -1.099 6.520 1.00 95.50 84 TYR A N 1
ATOM 592 C CA . TYR A 1 84 ? -12.464 -2.535 6.281 1.00 95.50 84 TYR A CA 1
ATOM 593 C C . TYR A 1 84 ? -13.244 -3.037 5.071 1.00 95.50 84 TYR A C 1
ATOM 595 O O . TYR A 1 84 ? -12.712 -3.849 4.325 1.00 95.50 84 TYR A O 1
ATOM 603 N N . ALA A 1 85 ? -14.481 -2.587 4.848 1.00 94.56 85 ALA A N 1
ATOM 604 C CA . ALA A 1 85 ? -15.297 -3.080 3.740 1.00 94.56 85 ALA A CA 1
ATOM 605 C C . ALA A 1 85 ? -14.642 -2.835 2.366 1.00 94.56 85 ALA A C 1
ATOM 607 O O . ALA A 1 85 ? -14.444 -3.809 1.635 1.00 94.56 85 ALA A O 1
ATOM 608 N N . PRO A 1 86 ? -14.239 -1.599 2.003 1.00 94.50 86 PRO A N 1
ATOM 609 C CA . PRO A 1 86 ? -13.513 -1.381 0.756 1.00 94.50 86 PRO A CA 1
ATOM 610 C C . PRO A 1 86 ? -12.102 -1.986 0.788 1.00 94.50 86 PRO A C 1
ATOM 612 O O . PRO A 1 86 ? -11.661 -2.507 -0.232 1.00 94.50 86 PRO A O 1
ATOM 615 N N . GLY A 1 87 ? -11.417 -1.997 1.939 1.00 93.69 87 GLY A N 1
ATOM 616 C CA . GLY A 1 87 ? -10.105 -2.638 2.073 1.00 93.69 87 GLY A CA 1
ATOM 617 C C . GLY A 1 87 ? -10.148 -4.129 1.721 1.00 93.69 87 GLY A C 1
ATOM 618 O O . GLY A 1 87 ? -9.434 -4.584 0.835 1.00 93.69 87 GLY A O 1
ATOM 619 N N . PHE A 1 88 ? -11.061 -4.888 2.327 1.00 93.69 88 PHE A N 1
ATOM 620 C CA . PHE A 1 88 ? -11.235 -6.312 2.034 1.00 93.69 88 PHE A CA 1
ATOM 621 C C . PHE A 1 88 ? -11.792 -6.579 0.634 1.00 93.69 88 PHE A C 1
ATOM 623 O O . PHE A 1 88 ? -11.424 -7.583 0.027 1.00 93.69 88 PHE A O 1
ATOM 630 N N . ALA A 1 89 ? -12.628 -5.690 0.088 1.00 94.69 89 ALA A N 1
ATOM 631 C CA . ALA A 1 89 ? -13.074 -5.799 -1.301 1.00 94.69 89 ALA A CA 1
ATOM 632 C C . ALA A 1 89 ? -11.901 -5.699 -2.293 1.00 94.69 89 ALA A C 1
ATOM 634 O O . ALA A 1 89 ? -11.917 -6.353 -3.336 1.00 94.69 89 ALA A O 1
ATOM 635 N N . LEU A 1 90 ? -10.874 -4.915 -1.956 1.00 93.50 90 LEU A N 1
ATOM 636 C CA . LEU A 1 90 ? -9.669 -4.740 -2.765 1.00 93.50 90 LEU A CA 1
ATOM 637 C C . LEU A 1 90 ? -8.548 -5.742 -2.433 1.00 93.50 90 LEU A C 1
ATOM 639 O O . LEU A 1 90 ? -7.570 -5.830 -3.174 1.00 93.50 90 LEU A O 1
ATOM 643 N N . TRP A 1 91 ? -8.691 -6.543 -1.376 1.00 89.19 91 TRP A N 1
ATOM 644 C CA . TRP A 1 91 ? -7.677 -7.504 -0.928 1.00 89.19 91 TRP A CA 1
ATOM 645 C C . TRP A 1 91 ? -7.158 -8.460 -2.012 1.00 89.19 91 TRP A C 1
ATOM 647 O O . TRP A 1 91 ? -5.951 -8.701 -2.043 1.00 89.19 91 TRP A O 1
ATOM 657 N N . PRO A 1 92 ? -7.982 -9.003 -2.933 1.00 89.94 92 PRO A N 1
ATOM 658 C CA . PRO A 1 92 ? -7.473 -9.896 -3.976 1.00 89.94 92 PRO A CA 1
ATOM 659 C C . PRO A 1 92 ? -6.425 -9.239 -4.880 1.00 89.94 92 PRO A C 1
ATOM 661 O O . PRO A 1 92 ? -5.538 -9.924 -5.389 1.00 89.94 92 PRO A O 1
ATOM 664 N N . PHE A 1 93 ? -6.498 -7.916 -5.055 1.00 88.25 93 PHE A N 1
ATOM 665 C CA . PHE A 1 93 ? -5.507 -7.175 -5.826 1.00 88.25 93 PHE A CA 1
ATOM 666 C C . PHE A 1 93 ? -4.170 -7.122 -5.100 1.00 88.25 93 PHE A C 1
ATOM 668 O O . PHE A 1 93 ? -3.146 -7.178 -5.761 1.00 88.25 93 PHE A O 1
ATOM 675 N N . ASP A 1 94 ? -4.152 -7.144 -3.768 1.00 84.44 94 ASP A N 1
ATOM 676 C CA . ASP A 1 94 ? -2.911 -7.095 -2.997 1.00 84.44 94 ASP A CA 1
ATOM 677 C C . ASP A 1 94 ? -1.955 -8.263 -3.289 1.00 84.44 94 ASP A C 1
ATOM 679 O O . ASP A 1 94 ? -0.739 -8.088 -3.322 1.00 84.44 94 ASP A O 1
ATOM 683 N N . ALA A 1 95 ? -2.506 -9.452 -3.550 1.00 82.25 95 ALA A N 1
ATOM 684 C CA . ALA A 1 95 ? -1.727 -10.627 -3.941 1.00 82.25 95 ALA A CA 1
ATOM 685 C C . ALA A 1 95 ? -1.267 -10.578 -5.409 1.00 82.25 95 ALA A C 1
ATOM 687 O O . ALA A 1 95 ? -0.284 -11.222 -5.773 1.00 82.25 95 ALA A O 1
ATOM 688 N N . ALA A 1 96 ? -1.992 -9.845 -6.256 1.00 81.88 96 ALA A N 1
ATOM 689 C CA . ALA A 1 96 ? -1.729 -9.730 -7.688 1.00 81.88 96 ALA A CA 1
ATOM 690 C C . ALA A 1 96 ? -0.856 -8.515 -8.046 1.00 81.88 96 ALA A C 1
ATOM 692 O O . ALA A 1 96 ? -0.353 -8.426 -9.166 1.00 81.88 96 ALA A O 1
ATOM 693 N N . THR A 1 97 ? -0.684 -7.574 -7.119 1.00 83.19 97 THR A N 1
ATOM 694 C CA . THR A 1 97 ? 0.073 -6.338 -7.321 1.00 83.19 97 THR A CA 1
ATOM 695 C C . THR A 1 97 ? 1.425 -6.379 -6.613 1.00 83.19 97 THR A C 1
ATOM 697 O O . THR A 1 97 ? 1.546 -6.980 -5.544 1.00 83.19 97 THR A O 1
ATOM 700 N N . PRO A 1 98 ? 2.452 -5.713 -7.164 1.00 78.25 98 PRO A N 1
ATOM 701 C CA . PRO A 1 98 ? 3.747 -5.591 -6.505 1.00 78.25 98 PRO A CA 1
ATOM 702 C C . PRO A 1 98 ? 3.635 -4.846 -5.166 1.00 78.25 98 PRO A C 1
ATOM 704 O O . PRO A 1 98 ? 2.730 -4.041 -4.952 1.00 78.25 98 PRO A O 1
ATOM 707 N N . SER A 1 99 ? 4.592 -5.080 -4.261 1.00 77.38 99 SER A N 1
ATOM 708 C CA . SER A 1 99 ? 4.636 -4.411 -2.950 1.00 77.38 99 SER A CA 1
ATOM 709 C C . SER A 1 99 ? 4.860 -2.899 -3.036 1.00 77.38 99 SER A C 1
ATOM 711 O O . SER A 1 99 ? 4.513 -2.179 -2.101 1.00 77.38 99 SER A O 1
ATOM 713 N N . HIS A 1 100 ? 5.426 -2.431 -4.148 1.00 78.19 100 HIS A N 1
ATOM 714 C CA . HIS A 1 100 ? 5.657 -1.027 -4.454 1.00 78.19 100 HIS A CA 1
ATOM 715 C C . HIS A 1 100 ? 5.167 -0.728 -5.868 1.00 78.19 100 HIS A C 1
ATOM 717 O O . HIS A 1 100 ? 5.304 -1.563 -6.764 1.00 78.19 100 HIS A O 1
ATOM 723 N N . ILE A 1 101 ? 4.612 0.470 -6.062 1.00 83.00 101 ILE A N 1
ATOM 724 C CA . ILE A 1 101 ? 4.223 0.952 -7.389 1.00 83.00 101 ILE A CA 1
ATOM 725 C C . ILE A 1 101 ? 5.494 1.130 -8.217 1.00 83.00 101 ILE A C 1
ATOM 727 O O . ILE A 1 101 ? 6.446 1.769 -7.768 1.00 83.00 101 ILE A O 1
ATOM 731 N N . TYR A 1 102 ? 5.495 0.571 -9.422 1.00 80.50 102 TYR A N 1
ATOM 732 C CA . TYR A 1 102 ? 6.612 0.643 -10.352 1.00 80.50 102 TYR A CA 1
ATOM 733 C C . TYR A 1 102 ? 6.140 1.252 -11.678 1.00 80.50 102 TYR A C 1
ATOM 735 O O . TYR A 1 102 ? 5.563 0.536 -12.505 1.00 80.50 102 TYR A O 1
ATOM 743 N N . PRO A 1 103 ? 6.361 2.563 -11.885 1.00 86.19 103 PRO A N 1
ATOM 744 C CA . PRO A 1 103 ? 6.147 3.205 -13.170 1.00 86.19 103 PRO A CA 1
ATOM 745 C C . PRO A 1 103 ? 7.312 2.868 -14.104 1.00 86.19 103 PRO A C 1
ATOM 747 O O . PRO A 1 103 ? 8.471 3.202 -13.842 1.00 86.19 103 PRO A O 1
ATOM 750 N N . MET A 1 104 ? 7.011 2.234 -15.231 1.00 87.00 104 MET A N 1
ATOM 751 C CA . MET A 1 104 ? 7.991 1.924 -16.267 1.00 87.00 104 MET A CA 1
ATOM 752 C C . MET A 1 104 ? 8.596 3.201 -16.852 1.00 87.00 104 MET A C 1
ATOM 754 O O . MET A 1 104 ? 9.793 3.239 -17.129 1.00 87.00 104 MET A O 1
ATOM 758 N N . THR A 1 105 ? 7.818 4.275 -16.990 1.00 86.25 105 THR A N 1
ATOM 759 C CA . THR A 1 105 ? 8.333 5.580 -17.436 1.00 86.25 105 THR A CA 1
ATOM 760 C C . THR A 1 105 ? 9.411 6.117 -16.506 1.00 86.25 105 THR A C 1
ATOM 762 O O . THR A 1 105 ? 10.451 6.556 -16.989 1.00 86.25 105 THR A O 1
ATOM 765 N N . GLN A 1 106 ? 9.210 6.010 -15.192 1.00 85.81 106 GLN A N 1
ATOM 766 C CA . GLN A 1 106 ? 10.184 6.451 -14.198 1.00 85.81 106 GLN A CA 1
ATOM 767 C C . GLN A 1 106 ? 11.501 5.677 -14.324 1.00 85.81 106 G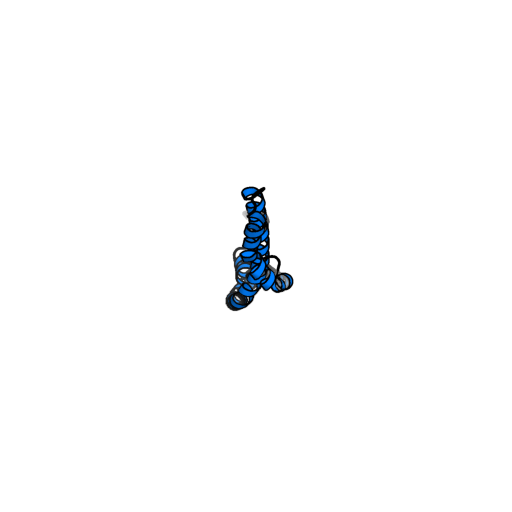LN A C 1
ATOM 769 O O . GLN A 1 106 ? 12.563 6.289 -14.374 1.00 85.81 106 GLN A O 1
ATOM 774 N N . SER A 1 107 ? 11.447 4.353 -14.502 1.00 83.19 107 SER A N 1
ATOM 775 C CA . SER A 1 107 ? 12.663 3.545 -14.707 1.00 83.19 107 SER A CA 1
ATOM 776 C C . SER A 1 107 ? 13.448 3.918 -15.974 1.00 83.19 107 SER A C 1
ATOM 778 O O . SER A 1 107 ? 14.681 3.883 -16.004 1.00 83.19 107 SER A O 1
ATOM 780 N N . LEU A 1 108 ? 12.744 4.322 -17.035 1.00 83.25 108 LEU A N 1
ATOM 781 C CA . LEU A 1 108 ? 13.377 4.784 -18.266 1.00 83.25 108 LEU A CA 1
ATOM 782 C C . LEU A 1 108 ? 13.980 6.178 -18.089 1.00 83.25 108 LEU A C 1
ATOM 784 O O . LEU A 1 108 ? 15.057 6.429 -18.622 1.00 83.25 108 LEU A O 1
ATOM 788 N N . LEU A 1 109 ? 13.333 7.058 -17.320 1.00 84.62 109 LEU A N 1
ATOM 789 C CA . LEU A 1 109 ? 13.850 8.383 -16.966 1.00 84.62 109 LEU A CA 1
ATOM 790 C C . LEU A 1 109 ? 15.119 8.294 -16.110 1.00 84.62 109 LEU A C 1
ATOM 792 O O . LEU A 1 109 ? 16.099 8.975 -16.404 1.00 84.62 109 LEU A O 1
ATOM 796 N N . GLU A 1 110 ? 15.160 7.382 -15.142 1.00 84.06 110 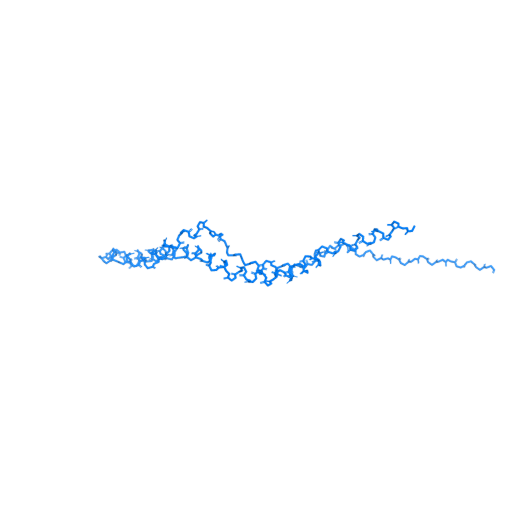GLU A N 1
ATOM 797 C CA . GLU A 1 110 ? 16.355 7.111 -14.330 1.00 84.06 110 GLU A CA 1
ATOM 798 C C . GLU A 1 110 ? 17.548 6.668 -15.191 1.00 84.06 110 GLU A C 1
ATOM 800 O O . GLU A 1 110 ? 18.689 7.045 -14.928 1.00 84.06 110 GLU A O 1
ATOM 805 N N . THR A 1 111 ? 17.293 5.970 -16.304 1.00 80.00 111 THR A N 1
ATOM 806 C CA . THR A 1 111 ? 18.338 5.592 -17.274 1.00 80.00 111 THR A CA 1
ATOM 807 C C . THR A 1 111 ? 18.963 6.817 -17.966 1.00 80.00 111 THR A C 1
ATOM 809 O O . THR A 1 111 ? 20.110 6.768 -18.421 1.00 80.00 111 THR A O 1
ATOM 812 N N . PHE A 1 112 ? 18.245 7.943 -18.058 1.00 73.50 112 PHE A N 1
ATOM 813 C CA . PHE A 1 112 ? 18.800 9.208 -18.553 1.00 73.50 112 PHE A CA 1
ATOM 814 C C . PHE A 1 112 ? 19.600 9.949 -17.485 1.00 73.50 112 PHE A C 1
ATOM 816 O O . PHE A 1 112 ? 20.650 10.512 -17.820 1.00 73.50 112 PHE A O 1
ATOM 823 N N . GLU A 1 113 ? 19.117 9.926 -16.243 1.00 73.94 113 GLU A N 1
ATOM 824 C CA . GLU A 1 113 ? 19.711 10.602 -15.084 1.00 73.94 113 GLU A CA 1
ATOM 825 C C . GLU A 1 113 ? 20.955 9.896 -14.541 1.00 73.94 113 GLU A C 1
ATOM 827 O O . GLU A 1 113 ? 21.816 10.562 -13.965 1.00 73.94 113 GLU A O 1
ATOM 832 N N . GLU A 1 114 ? 21.114 8.589 -14.790 1.00 66.31 114 GLU A N 1
ATOM 833 C CA . GLU A 1 114 ? 22.358 7.871 -14.519 1.00 66.31 114 GLU A CA 1
ATOM 834 C C . GLU A 1 114 ? 23.517 8.578 -15.243 1.00 66.31 114 GLU A C 1
ATOM 836 O O . GLU A 1 114 ? 23.685 8.536 -16.479 1.00 66.31 114 GLU A O 1
ATOM 841 N N . ALA A 1 115 ? 24.308 9.302 -14.446 1.00 53.91 115 ALA A N 1
ATOM 842 C CA . ALA A 1 115 ? 25.542 9.915 -14.887 1.00 53.91 115 ALA A CA 1
ATOM 843 C C . ALA A 1 115 ? 26.428 8.801 -15.460 1.00 53.91 115 ALA A C 1
ATOM 845 O O . ALA A 1 115 ? 26.502 7.716 -14.873 1.00 53.91 115 ALA A O 1
ATOM 846 N N . PRO A 1 116 ? 27.112 9.022 -16.599 1.00 51.56 116 PRO A N 1
ATOM 847 C CA . PRO A 1 116 ? 28.124 8.071 -17.021 1.00 51.56 116 PRO A CA 1
ATOM 848 C C . PRO A 1 116 ? 29.080 7.911 -15.845 1.00 51.56 116 PRO A C 1
ATOM 850 O O . PRO A 1 116 ? 29.556 8.918 -15.320 1.00 51.56 116 PRO A O 1
ATOM 853 N N . ALA A 1 117 ? 29.314 6.672 -15.403 1.00 48.06 117 ALA A N 1
ATOM 854 C CA . ALA A 1 117 ? 30.342 6.397 -14.418 1.00 48.06 117 ALA A CA 1
ATOM 855 C C . ALA A 1 117 ? 31.618 7.063 -14.936 1.00 48.06 117 ALA A C 1
ATOM 857 O O . ALA A 1 117 ? 32.207 6.611 -15.921 1.00 48.06 117 ALA A O 1
ATOM 858 N N . VAL A 1 118 ? 31.997 8.192 -14.334 1.00 49.03 118 VAL A N 1
ATOM 859 C CA . VAL A 1 118 ? 33.284 8.815 -14.586 1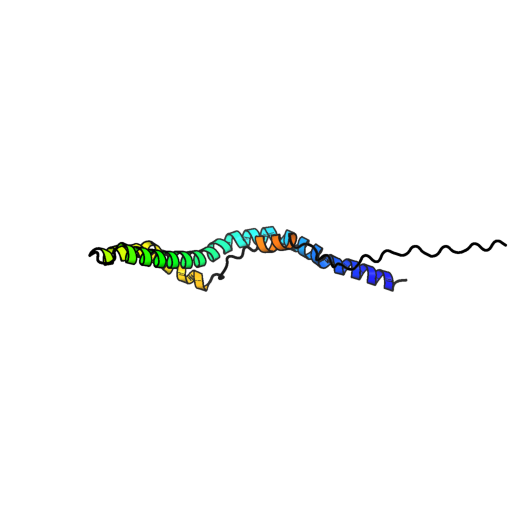.00 49.03 118 VAL A CA 1
ATOM 860 C C . VAL A 1 118 ? 34.255 7.848 -13.945 1.00 49.03 118 VAL A C 1
ATOM 862 O O . VAL A 1 118 ? 34.569 7.929 -12.761 1.00 49.03 118 VAL A O 1
ATOM 865 N N . THR A 1 119 ? 34.676 6.849 -14.716 1.00 44.31 119 THR A N 1
ATOM 866 C CA . THR A 1 119 ? 35.909 6.137 -14.446 1.00 44.31 119 THR A CA 1
ATOM 867 C C . THR A 1 119 ? 36.959 7.224 -14.340 1.00 44.31 119 THR A C 1
ATOM 869 O O . THR A 1 119 ? 37.380 7.783 -15.353 1.00 44.31 119 THR A O 1
ATOM 872 N N . ASN A 1 120 ? 37.337 7.546 -13.104 1.00 47.28 120 ASN A N 1
ATOM 873 C CA . ASN A 1 120 ? 38.512 8.327 -12.753 1.00 47.28 120 ASN A CA 1
ATOM 874 C C . ASN A 1 120 ? 39.761 7.539 -13.176 1.00 47.28 120 ASN A C 1
ATOM 876 O O . ASN A 1 120 ? 40.604 7.187 -12.357 1.00 47.28 120 ASN A O 1
ATOM 880 N N . ALA A 1 121 ? 39.871 7.201 -14.460 1.00 45.91 121 ALA A N 1
ATOM 881 C CA . ALA A 1 121 ? 41.145 6.857 -15.039 1.00 45.91 121 ALA A CA 1
ATOM 882 C C . ALA A 1 121 ? 41.956 8.158 -14.984 1.00 45.91 121 ALA A C 1
ATOM 884 O O . ALA A 1 121 ? 41.510 9.165 -15.546 1.00 45.91 121 ALA A O 1
ATOM 885 N N . PRO A 1 122 ? 43.090 8.194 -14.265 1.00 41.72 122 PRO A N 1
ATOM 886 C CA . PRO A 1 122 ? 43.894 9.399 -14.194 1.00 41.72 122 PRO A CA 1
ATOM 887 C C . PRO A 1 122 ? 44.244 9.807 -15.623 1.00 41.72 122 PRO A C 1
ATOM 889 O O . PRO A 1 122 ? 44.769 9.003 -16.396 1.00 41.72 122 PRO A O 1
ATOM 892 N N . ILE A 1 123 ? 43.917 11.049 -15.984 1.00 55.56 123 ILE A N 1
ATOM 893 C CA . ILE A 1 123 ? 44.317 11.642 -17.257 1.00 55.56 123 ILE A CA 1
ATOM 894 C C . ILE A 1 123 ? 45.845 11.622 -17.263 1.00 55.56 123 ILE A C 1
ATOM 896 O O . ILE A 1 123 ? 46.492 12.467 -16.644 1.00 55.56 123 ILE A O 1
ATOM 900 N N . ARG A 1 124 ? 46.438 10.623 -17.923 1.00 50.09 124 ARG A N 1
ATOM 901 C CA . ARG A 1 124 ? 47.881 10.552 -18.121 1.00 50.09 124 ARG A CA 1
ATOM 902 C C . ARG A 1 124 ? 48.232 11.720 -19.035 1.00 50.09 124 ARG A C 1
ATOM 904 O O . ARG A 1 124 ? 48.044 11.637 -20.248 1.00 50.09 124 ARG A O 1
ATOM 911 N N . ARG A 1 125 ? 48.671 12.840 -18.447 1.00 51.56 125 ARG A N 1
ATOM 912 C CA . ARG A 1 125 ? 49.271 13.947 -19.197 1.00 51.56 125 ARG A CA 1
ATOM 913 C C . ARG A 1 125 ? 50.350 13.329 -20.083 1.00 51.56 125 ARG A C 1
ATOM 915 O O . ARG A 1 125 ? 51.262 12.688 -19.568 1.00 51.56 125 ARG A O 1
ATOM 922 N N . LYS A 1 126 ? 50.208 13.463 -21.404 1.00 51.06 126 LYS A N 1
ATOM 923 C CA . LYS A 1 126 ? 51.299 13.167 -22.335 1.00 51.06 126 LYS A CA 1
ATOM 924 C C . LYS A 1 126 ? 52.465 14.061 -21.922 1.00 51.06 126 LYS A C 1
ATOM 926 O O . LYS A 1 126 ? 52.349 15.281 -22.021 1.00 51.06 126 LYS A O 1
ATOM 931 N N . GLU A 1 127 ? 53.537 13.463 -21.416 1.00 52.56 127 GLU A N 1
ATOM 932 C CA . GLU A 1 127 ? 54.813 14.161 -21.299 1.00 52.56 127 GLU A CA 1
ATOM 933 C C . GLU A 1 127 ? 55.190 14.706 -22.685 1.00 52.56 127 GLU A C 1
ATOM 935 O O . GLU A 1 127 ? 55.026 13.994 -23.685 1.00 52.56 127 GLU A O 1
ATOM 940 N N . PRO A 1 128 ? 55.622 15.973 -22.784 1.00 47.00 128 PRO A N 1
ATOM 941 C CA . PRO A 1 128 ? 56.131 16.499 -24.039 1.00 47.00 128 PRO A CA 1
ATOM 942 C C . PRO A 1 128 ? 57.391 15.718 -24.435 1.00 47.00 128 PRO A C 1
ATOM 944 O O . PRO A 1 128 ? 58.239 15.426 -23.593 1.00 47.00 128 PRO A O 1
ATOM 947 N N . ALA A 1 129 ? 57.483 15.360 -25.718 1.00 54.22 129 ALA A N 1
ATOM 948 C CA . ALA A 1 129 ? 58.613 14.620 -26.271 1.00 54.22 129 ALA A CA 1
ATOM 949 C C . ALA A 1 129 ? 59.947 15.347 -25.988 1.00 54.22 129 ALA A C 1
ATOM 951 O O . ALA A 1 129 ? 59.978 16.584 -26.029 1.00 54.22 129 ALA A O 1
ATOM 952 N N . PRO A 1 130 ? 61.041 14.615 -25.701 1.00 48.25 130 PRO A N 1
ATOM 953 C CA . PRO A 1 130 ? 62.338 15.233 -25.466 1.00 48.25 130 PRO A CA 1
ATOM 954 C C . PRO A 1 130 ? 62.796 15.954 -26.738 1.00 48.25 130 PRO A C 1
ATOM 956 O O . PRO A 1 130 ? 62.683 15.422 -27.840 1.00 48.25 130 PRO A O 1
ATOM 959 N N . LYS A 1 131 ? 63.278 17.192 -26.579 1.00 51.50 131 LYS A N 1
ATOM 960 C CA . LYS A 1 131 ? 63.847 17.986 -27.672 1.00 51.50 131 LYS A CA 1
ATOM 961 C C . LYS A 1 131 ? 65.088 17.266 -28.199 1.00 51.50 131 LYS A C 1
ATOM 963 O O . LYS A 1 131 ? 66.051 17.104 -27.454 1.00 51.50 131 LYS A O 1
ATOM 968 N N . GLU A 1 132 ? 65.048 16.843 -29.456 1.00 50.62 132 GLU A N 1
ATOM 969 C CA . GLU A 1 132 ? 66.224 16.364 -30.179 1.00 50.62 132 GLU A CA 1
ATOM 970 C C . GLU A 1 132 ? 67.260 17.497 -30.227 1.00 50.62 132 GLU A C 1
ATOM 972 O O . GLU A 1 132 ? 66.956 18.621 -30.635 1.00 50.62 132 GLU A O 1
ATOM 977 N N . ALA A 1 133 ? 68.464 17.219 -29.723 1.00 51.72 133 ALA A N 1
ATOM 978 C CA . ALA A 1 133 ? 69.600 18.119 -29.824 1.00 51.72 133 ALA A CA 1
ATOM 979 C C . ALA A 1 133 ? 70.052 18.154 -31.289 1.00 51.72 133 ALA A C 1
ATOM 981 O O . ALA A 1 133 ? 70.383 17.122 -31.866 1.00 51.72 133 ALA A O 1
ATOM 982 N N . PHE A 1 134 ? 70.022 19.341 -31.887 1.00 40.97 134 PHE A N 1
ATOM 983 C CA . PHE A 1 134 ? 70.591 19.601 -33.202 1.00 40.97 134 PHE A CA 1
ATOM 984 C C . PHE A 1 134 ? 72.121 19.509 -33.072 1.00 40.97 134 PHE A C 1
ATOM 986 O O . PHE A 1 134 ? 72.723 20.347 -32.403 1.00 40.97 134 PHE A O 1
ATOM 993 N N . GLU A 1 135 ? 72.743 18.485 -33.656 1.00 43.66 135 GLU A N 1
ATOM 994 C CA . GLU A 1 135 ? 74.187 18.489 -33.903 1.00 43.66 135 GLU A CA 1
ATOM 995 C C . GLU A 1 135 ? 74.439 19.268 -35.199 1.00 43.66 135 GLU A C 1
ATOM 997 O O . GLU A 1 135 ? 74.005 18.861 -36.277 1.00 43.66 135 GLU A O 1
ATOM 1002 N N . GLU A 1 136 ? 75.090 20.424 -35.071 1.00 39.19 136 GLU A N 1
ATOM 1003 C CA . GLU A 1 136 ? 75.610 21.218 -36.185 1.00 39.19 136 GLU A CA 1
ATOM 1004 C C . GLU A 1 136 ? 76.740 20.445 -36.878 1.00 39.19 136 GLU A C 1
ATOM 1006 O O . GLU A 1 136 ? 77.677 19.989 -36.219 1.00 39.19 136 GLU A O 1
ATOM 1011 N N . TRP A 1 137 ? 76.630 20.279 -38.197 1.00 46.47 137 TRP A N 1
ATOM 1012 C CA . TRP A 1 137 ? 77.706 19.828 -39.082 1.00 46.47 137 TRP A CA 1
ATOM 1013 C C . TRP A 1 137 ? 77.979 20.949 -40.082 1.00 46.47 137 TRP A C 1
ATOM 1015 O O . TRP A 1 137 ? 76.989 21.451 -40.667 1.00 46.47 137 TRP A O 1
#

Sequence (137 aa):
MRAACVAMLALCLAGCGNTARKAAAGTAIPFAALGDTLLMPFQGLGLASRTLVAAGHEHLAYVNETEMGKTTLPLSRSTAIVYYAPGFALWPFDAATPSHIYPMTQSLLETFEEAPAVTNAPIRRKEPAPKEAFEEW

Radius of gyration: 31.51 Å; chains: 1; bounding box: 100×32×69 Å